Protein AF-A0Z6S4-F1 (afdb_monomer)

Foldseek 3Di:
DVVVVVLLVVLLVLLVVLVVVLVVCVPPPVDDVPDPCNVVVNVVSNVVSVVSSVVSSCVVVVVVVPD

Mean predicted aligned error: 9.54 Å

pLDDT: mean 73.83, std 10.56, range [44.31, 88.88]

Secondary structure (DSSP, 8-state):
-HHHHHHHHHHHHHHHHHHHHHHHHHHSS---TT-TTHHHHHHHHHHHHHHHHHHHHHHHHHTTS--

Sequence (67 aa):
MTRKIIVFLLALSPWALSLYAHYWLQQGELWSPETPYRAVISVVLIALGMVSSFLLYIRLTRNRANP

Radius of gyration: 15.71 Å; Cα contacts (8 Å, |Δi|>4): 34; chains: 1; bounding box: 37×23×42 Å

Structure (mmCIF, N/CA/C/O backbone):
data_AF-A0Z6S4-F1
#
_entry.id   AF-A0Z6S4-F1
#
loop_
_atom_site.group_PDB
_atom_site.id
_atom_site.type_symbol
_atom_site.label_atom_id
_atom_site.label_alt_id
_atom_site.label_comp_id
_atom_si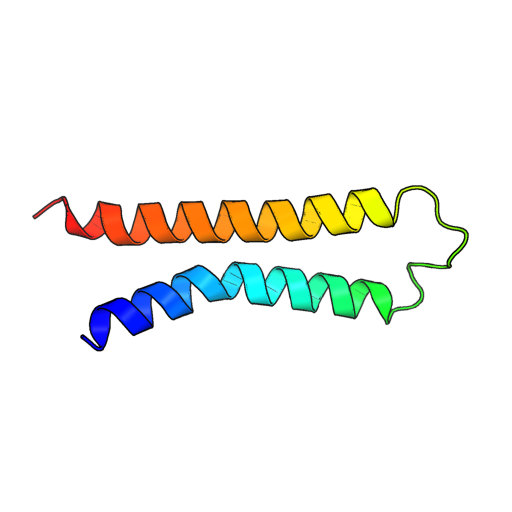te.label_asym_id
_atom_site.label_entity_id
_atom_site.label_seq_id
_atom_site.pdbx_PDB_ins_code
_atom_site.Cartn_x
_atom_site.Cartn_y
_atom_site.Cartn_z
_atom_site.occupancy
_atom_site.B_iso_or_equiv
_atom_site.auth_seq_id
_atom_site.auth_comp_id
_atom_site.auth_asym_id
_atom_site.auth_atom_id
_atom_site.pdbx_PDB_model_num
ATOM 1 N N . MET A 1 1 ? -12.310 -5.843 22.685 1.00 56.88 1 MET A N 1
ATOM 2 C CA . MET A 1 1 ? -11.047 -6.050 21.935 1.00 56.88 1 MET A CA 1
ATOM 3 C C . MET A 1 1 ? -11.300 -6.463 20.478 1.00 56.88 1 MET A C 1
ATOM 5 O O . MET A 1 1 ? -10.910 -5.730 19.578 1.00 56.88 1 MET A O 1
ATOM 9 N N . THR A 1 2 ? -12.049 -7.540 20.222 1.00 72.50 2 THR A N 1
ATOM 10 C CA . THR A 1 2 ? -12.349 -8.127 18.890 1.00 72.50 2 THR A CA 1
ATOM 11 C C . THR A 1 2 ? -12.890 -7.151 17.840 1.00 72.50 2 THR A C 1
ATOM 13 O O . THR A 1 2 ? -12.445 -7.142 16.698 1.00 72.50 2 THR A O 1
ATOM 16 N N . ARG A 1 3 ? -13.803 -6.252 18.222 1.00 71.62 3 ARG A N 1
ATOM 17 C CA . ARG A 1 3 ? -14.430 -5.299 17.288 1.00 71.62 3 ARG A CA 1
ATOM 18 C C . ARG A 1 3 ? -13.461 -4.271 16.684 1.00 71.62 3 ARG A C 1
ATOM 20 O O . ARG A 1 3 ? -13.760 -3.726 15.630 1.00 71.62 3 ARG A O 1
ATOM 27 N N . LYS A 1 4 ? -12.339 -3.971 17.352 1.00 73.81 4 LYS A N 1
ATOM 28 C CA . LYS A 1 4 ? -11.287 -3.087 16.813 1.00 73.81 4 LYS A CA 1
ATOM 29 C C . LYS A 1 4 ? -10.415 -3.831 15.800 1.00 73.81 4 LYS A C 1
ATOM 31 O O . LYS A 1 4 ? -10.082 -3.267 14.769 1.00 73.81 4 LYS A O 1
ATOM 36 N N . ILE A 1 5 ? -10.136 -5.108 16.065 1.00 78.44 5 ILE A N 1
ATOM 37 C CA . ILE A 1 5 ? -9.354 -5.984 15.182 1.00 78.44 5 ILE A CA 1
ATOM 38 C C . ILE A 1 5 ? -10.080 -6.191 13.848 1.00 78.44 5 ILE A C 1
ATOM 40 O O . ILE A 1 5 ? -9.463 -6.075 12.800 1.00 78.44 5 ILE A O 1
ATOM 44 N N . ILE A 1 6 ? -11.401 -6.396 13.871 1.00 80.56 6 ILE A N 1
ATOM 45 C CA . ILE A 1 6 ? -12.209 -6.540 12.646 1.00 80.56 6 ILE A CA 1
ATOM 46 C C . ILE A 1 6 ? -12.164 -5.265 11.792 1.00 80.56 6 ILE A C 1
ATOM 48 O O . ILE A 1 6 ? -11.981 -5.341 10.582 1.00 80.56 6 ILE A O 1
ATOM 52 N N . VAL A 1 7 ? -12.286 -4.086 12.414 1.00 77.19 7 VAL A N 1
ATOM 53 C CA . VAL A 1 7 ? -12.177 -2.797 11.703 1.00 77.19 7 VAL A CA 1
ATOM 54 C C . VAL A 1 7 ? -10.779 -2.612 11.117 1.00 77.19 7 VAL A C 1
ATOM 56 O O . VAL A 1 7 ? -10.649 -2.131 9.998 1.00 77.19 7 VAL A O 1
ATOM 59 N N . PHE A 1 8 ? -9.745 -3.026 11.848 1.00 76.75 8 PHE A N 1
ATOM 60 C CA . PHE A 1 8 ? -8.365 -2.963 11.381 1.00 76.75 8 PHE A CA 1
ATOM 61 C C . PHE A 1 8 ? -8.121 -3.898 10.190 1.00 76.75 8 PHE A C 1
ATOM 63 O O . PHE A 1 8 ? -7.566 -3.468 9.189 1.00 76.75 8 PHE A O 1
ATOM 70 N N . LEU A 1 9 ? -8.606 -5.142 10.250 1.00 81.44 9 LEU A N 1
ATOM 71 C CA . LEU A 1 9 ? -8.520 -6.108 9.148 1.00 81.44 9 LEU A CA 1
ATOM 72 C C . LEU A 1 9 ? -9.270 -5.626 7.899 1.00 81.44 9 LEU A C 1
ATOM 74 O O . LEU A 1 9 ? -8.751 -5.731 6.791 1.00 81.44 9 LEU A O 1
ATOM 78 N N . LEU A 1 10 ? -10.458 -5.041 8.074 1.00 79.00 10 LEU A N 1
ATOM 79 C CA . LEU A 1 10 ? -11.216 -4.434 6.978 1.00 79.00 10 LEU A CA 1
ATOM 80 C C . LEU A 1 10 ? -10.477 -3.241 6.370 1.00 79.00 10 LEU A C 1
ATOM 82 O O . LEU A 1 10 ? -10.421 -3.127 5.149 1.00 79.00 10 LEU A O 1
ATOM 86 N N . ALA A 1 11 ? -9.882 -2.382 7.199 1.00 76.44 11 ALA A N 1
ATOM 87 C CA . ALA A 1 11 ? -9.086 -1.255 6.727 1.00 76.44 11 ALA A CA 1
ATOM 88 C C . ALA A 1 11 ? -7.799 -1.700 6.016 1.00 76.44 11 ALA A C 1
ATOM 90 O O . ALA A 1 11 ? -7.386 -1.026 5.085 1.00 76.44 11 ALA A O 1
ATOM 91 N N . LEU A 1 12 ? -7.212 -2.840 6.399 1.00 80.56 12 LEU A N 1
ATOM 92 C CA . LEU A 1 12 ? -6.009 -3.401 5.775 1.00 80.56 12 LEU A CA 1
ATOM 93 C C . LEU A 1 12 ? -6.295 -4.120 4.444 1.00 80.56 12 LEU A C 1
ATOM 95 O O . LEU A 1 12 ? -5.402 -4.262 3.609 1.00 80.56 12 LEU A O 1
ATOM 99 N N . SER A 1 13 ? -7.537 -4.568 4.234 1.00 81.44 13 SER A N 1
ATOM 100 C CA . SER A 1 13 ? -7.948 -5.295 3.025 1.00 81.44 13 SER A CA 1
ATOM 101 C C . SER A 1 13 ? -7.636 -4.588 1.692 1.00 81.44 13 SER A C 1
ATOM 103 O O . SER A 1 13 ? -7.134 -5.269 0.799 1.00 81.44 13 SER A O 1
ATOM 105 N N . PRO A 1 14 ? -7.811 -3.257 1.524 1.00 77.62 14 PRO A N 1
ATOM 106 C CA . PRO A 1 14 ? -7.489 -2.560 0.280 1.00 77.62 14 PRO A CA 1
ATOM 107 C C . PRO A 1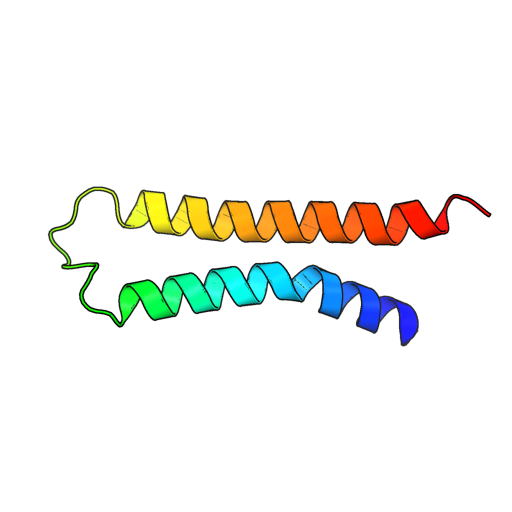 14 ? -5.985 -2.555 0.012 1.00 77.62 14 PRO A C 1
ATOM 109 O O . PRO A 1 14 ? -5.560 -2.658 -1.133 1.00 77.62 14 PRO A O 1
ATOM 112 N N . TRP A 1 15 ? -5.173 -2.471 1.069 1.00 82.38 15 TRP A N 1
ATOM 113 C CA . TRP A 1 15 ? -3.719 -2.497 0.949 1.00 82.38 15 TRP A CA 1
ATOM 114 C C . TRP A 1 15 ? -3.218 -3.881 0.530 1.00 82.38 15 TRP A C 1
ATOM 116 O O . TRP A 1 15 ? -2.401 -3.993 -0.384 1.00 82.38 15 TRP A O 1
ATOM 126 N N . ALA A 1 16 ? -3.770 -4.942 1.127 1.00 81.56 16 ALA A N 1
ATOM 127 C CA . ALA A 1 16 ? -3.496 -6.313 0.706 1.00 81.56 16 ALA A CA 1
ATOM 128 C C . ALA A 1 16 ? -3.922 -6.561 -0.753 1.00 81.56 16 ALA A C 1
ATOM 130 O O . ALA A 1 16 ? -3.200 -7.216 -1.504 1.00 81.56 16 ALA A O 1
ATOM 131 N N . LEU A 1 17 ? -5.048 -5.980 -1.182 1.00 82.75 17 LEU A N 1
ATOM 132 C CA . LEU A 1 17 ? -5.514 -6.050 -2.568 1.00 82.75 17 LEU A CA 1
ATOM 133 C C . LEU A 1 17 ? -4.560 -5.339 -3.538 1.00 82.75 17 LEU A C 1
ATOM 135 O O . LEU A 1 17 ? -4.268 -5.881 -4.599 1.00 82.75 17 LEU A O 1
ATOM 139 N N . SER A 1 18 ? -4.028 -4.169 -3.171 1.00 79.94 18 SER A N 1
ATOM 140 C CA . SER A 1 18 ? -3.014 -3.464 -3.968 1.00 79.94 18 SER A CA 1
ATOM 141 C C . SER A 1 18 ? -1.721 -4.267 -4.104 1.00 79.94 18 SER A C 1
ATOM 143 O O . SER A 1 18 ? -1.150 -4.313 -5.191 1.00 79.94 18 SER A O 1
ATOM 145 N N . LEU A 1 19 ? -1.272 -4.935 -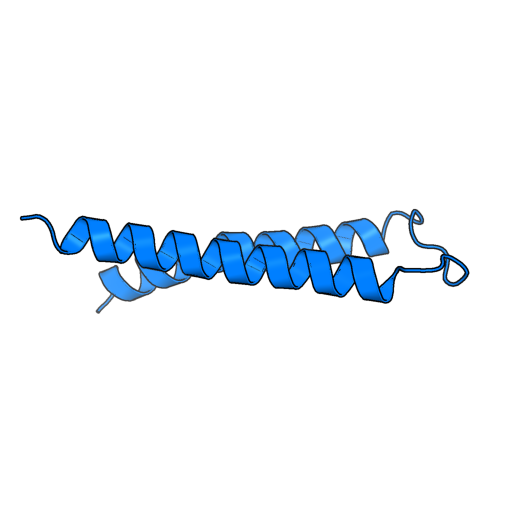3.036 1.00 81.75 19 LEU A N 1
ATOM 146 C CA . LEU A 1 19 ? -0.110 -5.828 -3.095 1.00 81.75 19 LEU A CA 1
ATOM 147 C C . LEU A 1 19 ? -0.370 -7.037 -3.997 1.00 81.75 19 LEU A C 1
ATOM 149 O O . LEU A 1 19 ? 0.483 -7.386 -4.811 1.00 81.75 19 LEU A O 1
ATOM 153 N N . TYR A 1 20 ? -1.553 -7.644 -3.895 1.00 82.19 20 TYR A N 1
ATOM 154 C CA . TYR A 1 20 ? -1.941 -8.762 -4.750 1.00 82.19 20 TYR A CA 1
ATOM 155 C C . TYR A 1 20 ? -2.041 -8.348 -6.224 1.00 82.19 20 TYR A C 1
ATOM 15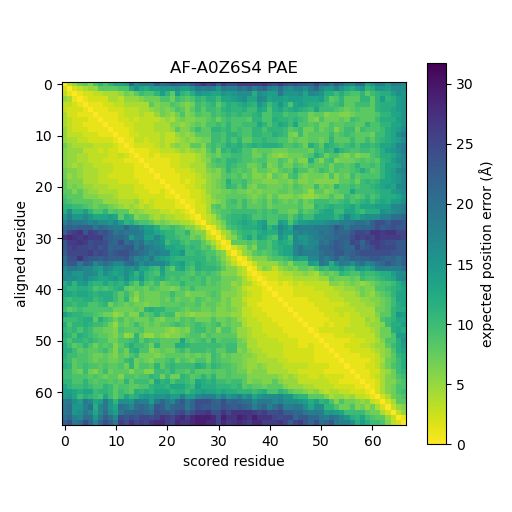7 O O . TYR A 1 20 ? -1.502 -9.029 -7.090 1.00 82.19 20 TYR A O 1
ATOM 165 N N . ALA A 1 21 ? -2.654 -7.198 -6.515 1.00 80.19 21 ALA A N 1
ATOM 166 C CA . ALA A 1 21 ? -2.715 -6.641 -7.863 1.00 80.19 21 ALA A CA 1
ATOM 167 C C . ALA A 1 21 ? -1.312 -6.342 -8.408 1.00 80.19 21 ALA A C 1
ATOM 169 O O . ALA A 1 21 ? -1.028 -6.639 -9.566 1.00 80.19 21 ALA A O 1
ATOM 170 N N . HIS A 1 22 ? -0.415 -5.812 -7.570 1.00 78.25 22 HIS A N 1
ATOM 171 C CA . HIS A 1 22 ? 0.974 -5.576 -7.949 1.00 78.25 22 HIS A CA 1
ATOM 172 C C . HIS A 1 22 ? 1.704 -6.877 -8.308 1.00 78.25 22 HIS A C 1
ATOM 174 O O . HIS A 1 22 ? 2.383 -6.950 -9.331 1.00 78.25 22 HIS A O 1
ATOM 180 N N . TYR A 1 23 ? 1.515 -7.918 -7.498 1.00 75.69 23 TYR A N 1
ATOM 181 C CA . TYR A 1 23 ? 2.070 -9.244 -7.740 1.00 75.69 23 TYR A CA 1
ATOM 182 C C . TYR A 1 23 ? 1.510 -9.890 -9.014 1.00 75.69 23 TYR A C 1
ATOM 184 O O . TYR A 1 23 ? 2.262 -10.443 -9.813 1.00 75.69 23 TYR A O 1
ATOM 192 N N . TRP A 1 24 ? 0.202 -9.767 -9.243 1.00 77.88 24 TRP A N 1
ATOM 193 C CA . TRP A 1 24 ? -0.465 -10.265 -10.444 1.00 77.88 24 TRP A CA 1
ATOM 194 C C . TRP A 1 24 ? 0.045 -9.577 -11.715 1.00 77.88 24 TRP A C 1
ATOM 196 O O . TRP A 1 24 ? 0.372 -10.240 -12.697 1.00 77.88 24 TRP A O 1
ATOM 206 N N . LEU A 1 25 ? 0.186 -8.248 -11.679 1.00 70.19 25 LEU A N 1
ATOM 207 C CA . LEU A 1 25 ? 0.767 -7.461 -12.771 1.00 70.19 25 LEU A CA 1
ATOM 208 C C . LEU A 1 25 ? 2.224 -7.855 -13.059 1.00 70.19 25 LEU A C 1
ATOM 210 O O . LEU A 1 25 ? 2.651 -7.814 -14.209 1.00 70.19 25 LEU A O 1
ATOM 214 N N . GLN A 1 26 ? 2.981 -8.260 -12.034 1.00 67.81 26 GLN A N 1
ATOM 215 C CA . GLN A 1 26 ? 4.345 -8.763 -12.199 1.00 67.81 26 GLN A CA 1
ATOM 216 C C . GLN A 1 26 ? 4.396 -10.165 -12.816 1.00 67.81 26 GLN A C 1
ATOM 218 O O . GLN A 1 26 ? 5.335 -10.451 -13.552 1.00 67.81 26 GLN A O 1
A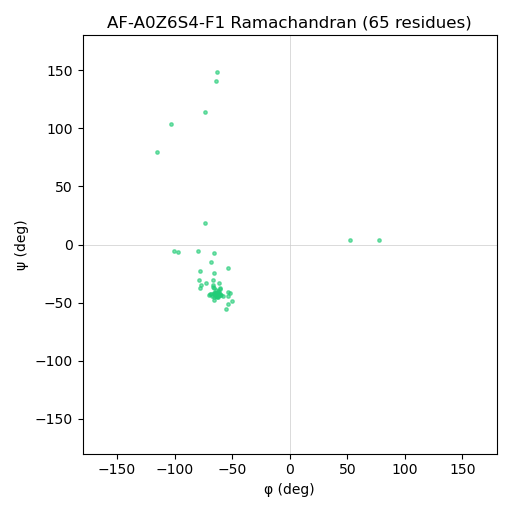TOM 223 N N . GLN A 1 27 ? 3.416 -11.029 -12.545 1.00 67.62 27 GLN A N 1
ATOM 224 C CA . GLN A 1 27 ? 3.375 -12.372 -13.126 1.00 67.62 27 GLN A CA 1
ATOM 225 C C . GLN A 1 27 ? 2.869 -12.409 -14.573 1.00 67.62 27 GLN A C 1
ATOM 227 O O . GLN A 1 27 ? 3.281 -13.279 -15.330 1.00 67.62 27 GLN A O 1
ATOM 232 N N . GLY A 1 28 ? 1.990 -11.489 -14.972 1.00 67.06 28 GLY A N 1
ATOM 233 C CA . GLY A 1 28 ? 1.317 -11.535 -16.275 1.00 67.06 28 GLY A CA 1
ATOM 234 C C . GLY A 1 28 ? 2.166 -11.187 -17.507 1.00 67.06 28 GLY A C 1
ATOM 235 O O . GLY A 1 28 ? 1.577 -10.805 -18.510 1.00 67.06 28 GLY A O 1
ATOM 236 N N . GLU A 1 29 ? 3.503 -11.219 -17.439 1.00 58.84 29 GLU A N 1
ATOM 237 C CA . GLU A 1 29 ? 4.451 -10.811 -18.506 1.00 58.84 29 GLU A CA 1
ATOM 238 C C . GLU A 1 29 ? 4.252 -9.395 -19.106 1.00 58.84 29 GLU A C 1
ATOM 240 O O . GLU A 1 29 ? 5.010 -8.964 -19.970 1.00 58.84 29 GLU A O 1
ATOM 245 N N . LEU A 1 30 ? 3.305 -8.601 -18.591 1.00 56.06 30 LEU A N 1
ATOM 246 C CA . LEU A 1 30 ? 3.077 -7.195 -18.958 1.00 56.06 30 LEU A CA 1
ATOM 247 C C . LEU A 1 30 ? 4.221 -6.264 -18.504 1.00 56.06 3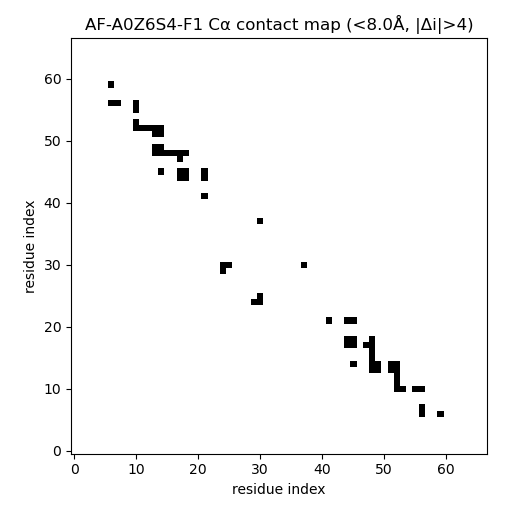0 LEU A C 1
ATOM 249 O O . LEU A 1 30 ? 4.323 -5.133 -18.979 1.00 56.06 30 LEU A O 1
ATOM 253 N N . TRP A 1 31 ? 5.095 -6.735 -17.607 1.00 53.66 31 TRP A N 1
ATOM 254 C CA . TRP A 1 31 ? 6.296 -6.044 -17.129 1.00 53.66 31 TRP A CA 1
ATOM 255 C C . TRP A 1 31 ? 7.563 -6.798 -17.550 1.00 53.66 31 TRP A C 1
ATOM 257 O O . TRP A 1 31 ? 8.178 -7.505 -16.754 1.00 53.66 31 TRP A O 1
ATOM 267 N N . SER A 1 32 ? 7.986 -6.621 -18.802 1.00 56.03 32 SER A N 1
ATOM 268 C CA . SER A 1 32 ? 9.349 -6.984 -19.211 1.00 56.03 32 SER A CA 1
ATOM 269 C C . SER A 1 32 ? 10.364 -6.101 -18.456 1.00 56.03 32 SER A C 1
ATOM 271 O O . SER A 1 32 ? 10.084 -4.912 -18.271 1.00 56.03 32 SER A O 1
ATOM 273 N N . PRO A 1 33 ? 11.522 -6.619 -17.997 1.00 57.38 33 PRO A N 1
ATOM 274 C CA . PRO A 1 33 ? 12.539 -5.850 -17.261 1.00 57.38 33 PRO A CA 1
ATOM 275 C C . PRO A 1 33 ? 13.016 -4.571 -17.972 1.00 57.38 33 PRO A C 1
ATOM 277 O O . PRO A 1 33 ? 13.477 -3.647 -17.308 1.00 57.38 33 PRO A O 1
ATOM 280 N N . GLU A 1 34 ? 12.816 -4.485 -19.286 1.00 60.41 34 GLU A N 1
ATOM 281 C CA . GLU A 1 34 ? 13.129 -3.328 -20.133 1.00 60.41 34 GLU A CA 1
ATOM 282 C C . GLU A 1 34 ? 12.083 -2.196 -20.059 1.00 60.41 34 GLU A C 1
ATOM 284 O O . GLU A 1 34 ? 12.261 -1.144 -20.670 1.00 60.41 34 GLU A O 1
ATOM 289 N N . THR A 1 35 ? 10.960 -2.386 -19.353 1.00 62.56 35 THR A N 1
ATOM 290 C CA . THR A 1 35 ? 9.886 -1.382 -19.296 1.00 62.56 35 THR A CA 1
ATOM 291 C C . THR A 1 35 ? 10.277 -0.190 -18.412 1.00 62.56 35 THR A C 1
ATOM 293 O O . THR A 1 35 ? 10.391 -0.329 -17.185 1.00 62.56 35 THR A O 1
ATOM 296 N N . PRO A 1 36 ? 10.445 1.019 -18.986 1.00 61.44 36 PRO A N 1
ATOM 297 C CA . PRO A 1 36 ? 10.684 2.205 -18.182 1.00 61.44 36 PRO A CA 1
ATOM 298 C C . PRO A 1 36 ? 9.457 2.463 -17.292 1.00 61.44 36 PRO A C 1
ATOM 300 O O . PRO A 1 36 ? 8.325 2.155 -17.661 1.00 61.44 36 PRO A O 1
ATOM 303 N N . TYR A 1 37 ? 9.680 3.024 -16.101 1.00 67.56 37 TYR A N 1
ATOM 304 C CA . TYR A 1 37 ? 8.649 3.388 -15.110 1.00 67.5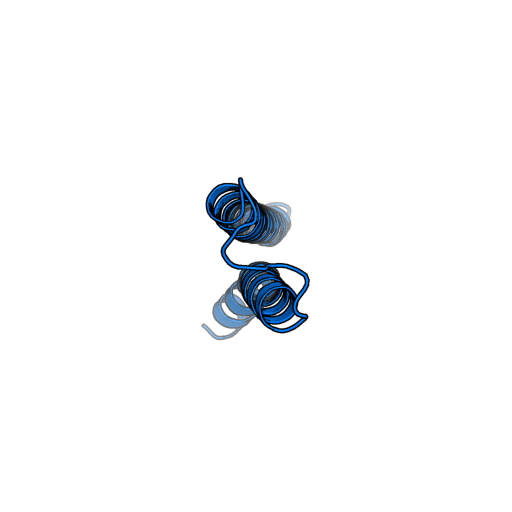6 37 TYR A CA 1
ATOM 305 C C . TYR A 1 37 ? 8.027 2.262 -14.261 1.00 67.56 37 TYR A C 1
ATOM 307 O O . TYR A 1 37 ? 7.191 2.570 -13.410 1.00 67.56 37 TYR A O 1
ATOM 315 N N . ARG A 1 38 ? 8.467 0.995 -14.360 1.00 68.38 38 ARG A N 1
ATOM 316 C CA . ARG A 1 38 ? 7.979 -0.098 -13.483 1.00 68.38 38 ARG A CA 1
ATOM 317 C C . ARG A 1 38 ? 8.035 0.257 -11.992 1.00 68.38 38 ARG A C 1
ATOM 319 O O . ARG A 1 38 ? 7.036 0.122 -11.293 1.00 68.38 38 ARG A O 1
ATOM 326 N N . ALA A 1 39 ? 9.174 0.773 -11.526 1.00 71.38 39 ALA A N 1
ATOM 327 C CA . ALA A 1 39 ? 9.353 1.163 -10.126 1.00 71.38 39 ALA A CA 1
ATOM 328 C C . ALA A 1 39 ? 8.369 2.265 -9.694 1.00 71.38 39 ALA A C 1
ATOM 330 O O . ALA A 1 39 ? 7.834 2.226 -8.589 1.00 71.38 39 ALA A O 1
ATOM 331 N N . VAL A 1 40 ? 8.080 3.218 -10.584 1.00 77.12 40 VAL A N 1
ATOM 332 C CA . VAL A 1 40 ? 7.137 4.310 -10.314 1.00 77.12 40 VAL A CA 1
ATOM 333 C C . VAL A 1 40 ? 5.719 3.763 -10.195 1.00 77.12 40 VAL A C 1
ATOM 335 O O . VAL A 1 40 ? 5.015 4.105 -9.250 1.00 77.12 40 VAL A O 1
ATOM 338 N N . ILE A 1 41 ? 5.312 2.864 -11.094 1.00 78.75 41 ILE A N 1
ATOM 339 C CA . ILE A 1 41 ? 3.972 2.269 -11.062 1.00 78.75 41 ILE A CA 1
ATOM 340 C C . ILE A 1 41 ? 3.795 1.400 -9.812 1.00 78.75 41 ILE A C 1
ATOM 342 O O . ILE A 1 41 ? 2.762 1.519 -9.161 1.00 78.75 41 ILE A O 1
ATOM 346 N N . SER A 1 42 ? 4.796 0.602 -9.415 1.00 78.94 42 SER A N 1
ATOM 347 C CA . SER A 1 42 ? 4.789 -0.138 -8.141 1.00 78.94 42 SER A CA 1
ATOM 348 C C . SER A 1 42 ? 4.536 0.784 -6.952 1.00 78.94 42 SER A C 1
ATOM 350 O O . SER A 1 42 ? 3.648 0.535 -6.136 1.00 78.94 42 SER A O 1
ATOM 352 N N . VAL A 1 43 ? 5.309 1.869 -6.865 1.00 81.69 43 VAL A N 1
ATOM 353 C CA . VAL A 1 43 ? 5.228 2.827 -5.760 1.00 81.69 43 VAL A CA 1
ATOM 354 C C . VAL A 1 43 ? 3.870 3.517 -5.749 1.00 81.69 43 VAL A C 1
ATOM 356 O O . VAL A 1 43 ? 3.256 3.613 -4.691 1.00 81.69 43 VAL A O 1
ATOM 359 N N . VAL A 1 44 ? 3.361 3.933 -6.910 1.00 85.19 44 VAL A N 1
ATOM 360 C CA . VAL A 1 44 ? 2.036 4.554 -7.037 1.00 85.19 44 VAL A CA 1
ATOM 361 C C . VAL A 1 44 ? 0.931 3.583 -6.619 1.00 85.19 44 VAL A C 1
ATOM 363 O O . VAL A 1 44 ? 0.047 3.979 -5.864 1.00 85.19 44 VAL A O 1
ATOM 366 N N . LEU A 1 45 ? 0.995 2.311 -7.029 1.00 82.56 45 LEU A N 1
ATOM 367 C CA . LEU A 1 45 ? 0.007 1.286 -6.664 1.00 82.56 45 LEU A CA 1
ATOM 368 C C . LEU A 1 45 ? -0.017 1.028 -5.152 1.00 82.56 45 LEU A C 1
ATOM 370 O O . LEU A 1 45 ? -1.086 0.953 -4.542 1.00 82.56 45 LEU A O 1
ATOM 374 N N . ILE A 1 46 ? 1.163 0.922 -4.540 1.00 84.25 46 ILE A N 1
ATOM 375 C CA . ILE A 1 46 ? 1.312 0.694 -3.101 1.00 84.25 46 ILE A CA 1
ATOM 376 C C . ILE A 1 46 ? 0.879 1.936 -2.310 1.00 84.25 46 ILE A C 1
ATOM 378 O O . ILE A 1 46 ? 0.163 1.811 -1.313 1.00 84.25 46 ILE A O 1
ATOM 382 N N . ALA A 1 47 ? 1.263 3.134 -2.761 1.00 86.38 47 ALA A N 1
ATOM 383 C CA . ALA A 1 47 ? 0.859 4.397 -2.151 1.00 86.38 47 ALA A CA 1
ATOM 384 C C . ALA A 1 47 ? -0.664 4.583 -2.211 1.00 86.38 47 ALA A C 1
ATOM 386 O O . ALA A 1 47 ? -1.275 4.931 -1.203 1.00 86.38 47 ALA A O 1
ATOM 387 N N . LEU A 1 48 ? -1.297 4.263 -3.345 1.00 85.50 48 LEU A N 1
ATOM 388 C CA . LEU A 1 48 ? -2.756 4.247 -3.490 1.00 85.50 48 LEU A CA 1
ATOM 389 C C . LEU A 1 48 ? -3.419 3.271 -2.516 1.00 85.50 48 LEU A C 1
ATOM 391 O O . LEU A 1 48 ? -4.412 3.631 -1.880 1.00 85.50 48 LEU A O 1
ATOM 395 N N . GLY A 1 49 ? -2.861 2.069 -2.351 1.00 82.94 49 GLY A N 1
ATOM 396 C CA . GLY A 1 49 ? -3.341 1.089 -1.374 1.00 82.94 49 GLY A CA 1
ATOM 397 C C . GLY A 1 49 ? -3.261 1.604 0.065 1.00 82.94 49 GLY A C 1
ATOM 398 O O . GLY A 1 49 ? -4.218 1.468 0.829 1.00 82.94 49 GLY A O 1
ATOM 399 N N . MET A 1 50 ? -2.152 2.255 0.430 1.00 85.88 50 MET A N 1
ATOM 400 C CA . MET A 1 50 ? -1.970 2.854 1.758 1.00 85.88 50 MET A CA 1
ATOM 401 C C . MET A 1 50 ? -2.927 4.020 2.006 1.00 85.88 50 MET A C 1
ATOM 403 O O . MET A 1 50 ? -3.590 4.050 3.042 1.00 85.88 50 MET A O 1
ATOM 407 N N . VAL A 1 51 ? -3.051 4.948 1.054 1.00 88.88 51 VAL A N 1
ATOM 408 C CA . VAL A 1 51 ? -3.978 6.085 1.157 1.00 88.88 51 VAL A CA 1
ATOM 409 C C . VAL A 1 51 ? -5.418 5.587 1.269 1.00 88.88 51 VAL A C 1
ATOM 411 O O . VAL A 1 51 ? -6.164 6.056 2.125 1.00 88.88 51 VAL A O 1
ATOM 414 N N . SER A 1 52 ? -5.799 4.584 0.477 1.00 83.88 52 SER A N 1
ATOM 415 C CA . SER A 1 52 ? -7.139 3.988 0.523 1.00 83.88 52 SER A CA 1
ATOM 416 C C . SER A 1 52 ? -7.420 3.315 1.867 1.00 83.88 52 SER A C 1
ATOM 418 O O . SER A 1 52 ? -8.474 3.552 2.453 1.00 83.88 52 SER A O 1
ATOM 420 N N . SER A 1 53 ? -6.463 2.543 2.395 1.00 79.38 53 SER A N 1
ATOM 421 C CA . SER A 1 53 ? -6.526 1.937 3.734 1.00 79.38 53 SER A CA 1
ATOM 422 C C . SER A 1 53 ? -6.693 2.998 4.825 1.00 79.38 53 SER A C 1
ATOM 424 O O . SER A 1 53 ? -7.537 2.870 5.714 1.00 79.38 53 SER A O 1
ATOM 426 N N . PHE A 1 54 ? -5.937 4.093 4.735 1.00 83.44 54 PHE A N 1
ATOM 427 C CA . PHE A 1 54 ? -5.997 5.184 5.701 1.00 83.44 54 PHE A CA 1
ATOM 428 C C . PHE A 1 54 ? -7.329 5.947 5.642 1.00 83.44 54 PHE A C 1
ATOM 430 O O . PHE A 1 54 ? -7.933 6.218 6.680 1.00 83.44 54 PHE A O 1
ATOM 437 N N . LEU A 1 55 ? -7.844 6.228 4.441 1.00 84.06 55 LEU A N 1
ATOM 438 C CA . LEU A 1 55 ? -9.154 6.858 4.243 1.00 84.06 55 LEU A CA 1
ATOM 439 C C . LEU A 1 55 ? -10.301 5.969 4.739 1.00 84.06 55 LEU A C 1
ATOM 441 O O . LEU A 1 55 ? -11.226 6.465 5.387 1.00 84.06 55 LEU A O 1
ATOM 445 N N . LEU A 1 56 ? -10.238 4.660 4.476 1.00 82.31 56 LEU A N 1
ATOM 446 C CA . LEU A 1 56 ? -11.206 3.686 4.982 1.00 82.31 56 LEU A CA 1
ATOM 447 C C . LEU A 1 56 ? -11.177 3.616 6.503 1.00 82.31 56 LEU A C 1
ATOM 449 O O . LEU A 1 56 ? -12.239 3.671 7.124 1.00 82.31 56 LEU A O 1
ATOM 453 N N . TYR A 1 57 ? -9.981 3.561 7.095 1.00 79.75 57 TYR A N 1
ATOM 454 C CA . TYR A 1 57 ? -9.813 3.614 8.539 1.00 79.75 57 TYR A CA 1
ATOM 455 C C . TYR A 1 57 ? -10.470 4.874 9.104 1.00 79.75 57 TYR A C 1
ATOM 457 O O . TYR A 1 57 ? -11.392 4.740 9.903 1.00 79.75 57 TYR A O 1
ATOM 465 N N . ILE A 1 58 ? -10.108 6.068 8.611 1.00 82.12 58 ILE A N 1
ATOM 466 C CA . ILE A 1 58 ? -10.704 7.348 9.034 1.00 82.12 58 ILE A CA 1
ATOM 467 C C . ILE A 1 58 ? -12.227 7.321 8.915 1.00 82.12 58 ILE A C 1
ATOM 469 O O . ILE A 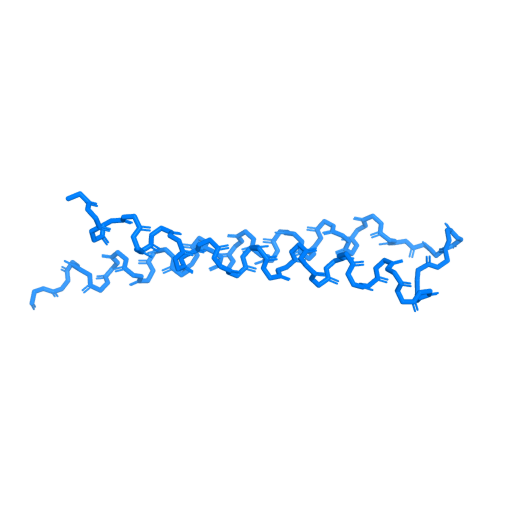1 58 ? -12.916 7.764 9.830 1.00 82.12 58 ILE A O 1
ATOM 473 N N . ARG A 1 59 ? -12.782 6.809 7.812 1.00 80.38 59 ARG A N 1
ATOM 474 C CA . ARG A 1 59 ? -14.235 6.764 7.602 1.00 80.38 59 ARG A CA 1
ATOM 475 C C . ARG A 1 59 ? -14.929 5.834 8.601 1.00 80.38 59 ARG A C 1
ATOM 477 O O . ARG A 1 59 ? -15.965 6.202 9.153 1.00 80.38 59 ARG A O 1
ATOM 484 N N . LEU A 1 60 ? -14.341 4.672 8.883 1.00 75.88 60 LEU A N 1
ATOM 485 C CA . LEU A 1 60 ? -14.835 3.707 9.870 1.00 75.88 60 LEU A CA 1
ATOM 486 C C . LEU A 1 60 ? -14.751 4.232 11.312 1.00 75.88 60 LEU A C 1
ATOM 488 O O . LEU A 1 60 ? -15.657 3.960 12.101 1.00 75.88 60 LEU A O 1
ATOM 492 N N . THR A 1 61 ? -13.713 4.996 11.671 1.00 73.44 61 THR A N 1
ATOM 493 C CA . THR A 1 61 ? -13.621 5.651 12.990 1.00 73.44 61 THR A CA 1
ATOM 494 C C . THR A 1 61 ? -14.498 6.895 13.086 1.00 73.44 61 THR A C 1
ATOM 496 O O . THR A 1 61 ? -15.087 7.129 14.137 1.00 73.44 61 THR A O 1
ATOM 499 N N . ARG A 1 62 ? -14.657 7.666 12.005 1.00 69.81 62 ARG A N 1
ATOM 500 C CA . ARG A 1 62 ? -15.523 8.856 11.963 1.00 69.81 62 ARG A CA 1
ATOM 501 C C . ARG A 1 62 ? -17.001 8.501 12.119 1.00 69.81 62 ARG A C 1
ATOM 503 O O . ARG A 1 62 ? -17.701 9.181 12.859 1.00 69.81 62 ARG A O 1
ATOM 510 N N . ASN A 1 63 ? -17.453 7.386 11.539 1.00 57.31 63 ASN A N 1
ATOM 511 C CA . ASN A 1 63 ? -18.802 6.850 11.772 1.00 57.31 63 ASN A CA 1
ATOM 512 C C . ASN A 1 63 ? -19.047 6.368 13.216 1.00 57.31 63 ASN A C 1
ATOM 514 O O . ASN A 1 63 ? -20.171 6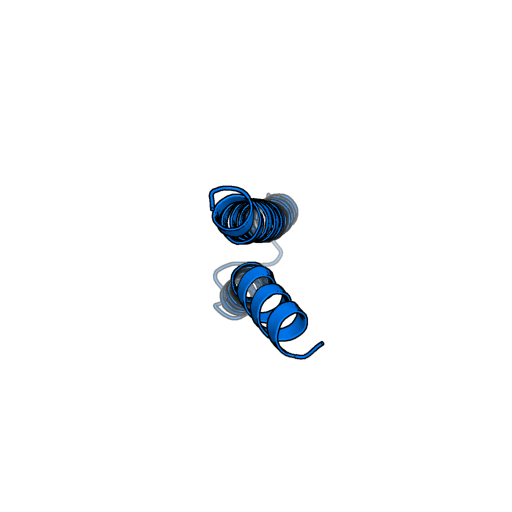.010 13.545 1.00 57.31 63 ASN A O 1
ATOM 518 N N . ARG A 1 64 ? -18.023 6.334 14.081 1.00 54.50 64 ARG A N 1
ATOM 519 C CA . ARG A 1 64 ? -18.184 6.064 15.519 1.00 54.50 64 ARG A CA 1
ATOM 520 C C . ARG A 1 64 ? -18.236 7.325 16.385 1.00 54.50 64 ARG A C 1
ATOM 522 O O . ARG A 1 64 ? -18.448 7.193 17.584 1.00 54.50 64 ARG A O 1
ATOM 529 N N . ALA A 1 65 ? -18.004 8.504 15.806 1.00 53.94 65 ALA A N 1
ATOM 530 C CA . ALA A 1 65 ? -17.981 9.784 16.515 1.00 53.94 65 ALA A CA 1
ATOM 531 C C . ALA A 1 65 ? -19.280 10.594 16.362 1.00 53.94 65 ALA A C 1
ATOM 533 O O . ALA A 1 65 ? -19.406 11.630 17.006 1.00 53.94 65 ALA A O 1
ATOM 534 N N . ASN A 1 66 ? -20.228 10.135 15.539 1.00 44.31 66 ASN A N 1
ATOM 535 C CA . ASN A 1 66 ? -21.579 10.687 15.507 1.00 44.31 66 ASN A CA 1
ATOM 536 C C . ASN A 1 66 ? -22.507 9.703 16.249 1.00 44.31 66 ASN A C 1
ATOM 538 O O . ASN A 1 66 ? -22.728 8.614 15.709 1.00 44.31 66 ASN A O 1
ATOM 542 N N . PRO A 1 67 ? -22.919 10.009 17.496 1.00 50.50 67 PRO A N 1
ATOM 543 C CA . PRO A 1 67 ? -23.889 9.211 18.245 1.00 50.50 67 PRO A CA 1
ATOM 544 C C . PRO A 1 67 ? -25.282 9.239 17.606 1.00 50.50 67 PRO A C 1
ATOM 546 O O . PRO A 1 67 ? -25.602 10.230 16.909 1.00 50.50 67 PRO A O 1
#

Solvent-accessible surface area (backbone atoms only — not comparable to full-atom values): 3760 Å² total; per-residue (Å²): 115,69,76,58,53,54,52,48,54,60,21,45,46,50,31,55,47,30,52,50,51,52,52,50,50,57,67,66,66,79,55,52,94,84,50,83,61,54,71,56,53,54,51,52,44,48,50,50,13,49,52,50,19,50,52,46,39,52,52,61,55,51,66,68,73,62,131